Protein 7FD1 (pdb70)

Solvent-accessible surface area: 5618 Å² total; per-residue (Å²): 25,19,3,3,1,12,26,11,0,55,0,12,35,3,46,11,4,100,50,17,81,59,64,4,2,29,34,2,66,6,0,3,0,2,19,44,123,67,20,106,74,50,41,98,11,80,100,73,16,62,5,144,1,4,52,22,77,124,119,9,46,149,96,23,84,90,2,39,125,41,3,34,101,15,5,122,75,19,85,68,11,59,124,83,94,123,50,49,128,85,6,148,100,68,50,52,62,161,42,0,61,143,57,44,80,188

Secondary structure (DSSP, 8-state):
-EEE-GGGTTT---HHHHH-TT--EEE-SS-EEE-TTT-----TTGGG-TT--EEEGGG--GGGTHHHHHHHHHTTTSPB--S--PPPTTHHHHTT-S-GGGG---

Structure (mmCIF, N/CA/C/O backbone):
data_7FD1
#
_entry.id   7FD1
#
_cell.length_a   54.460
_cell.length_b   54.460
_cell.length_c   92.650
_cell.angle_alpha   90.00
_cell.angle_beta   90.00
_cell.angle_gamma   90.00
#
_symmetry.space_group_name_H-M   'P 41 21 2'
#
loop_
_entity.id
_entity.type
_entity.pdbx_description
1 polymer 'PROTEIN (7-FE FERREDOXIN I)'
2 non-polymer 'IRON/SULFUR CLUSTER'
3 non-polymer 'FE3-S4 CLUSTER'
4 water water
#
loop_
_atom_site.group_PDB
_atom_site.id
_atom_site.type_symbol
_atom_site.label_atom_id
_atom_site.label_alt_id
_atom_site.label_comp_id
_atom_site.label_asym_id
_atom_site.label_entity_id
_atom_site.label_seq_id
_atom_site.pdbx_PDB_ins_code
_atom_site.Cartn_x
_atom_site.Cartn_y
_atom_site.Cartn_z
_atom_site.occupancy
_atom_site.B_iso_or_equiv
_atom_site.auth_seq_id
_atom_site.auth_comp_id
_atom_site.auth_asym_id
_atom_site.auth_atom_id
_atom_site.pdbx_PDB_model_num
ATOM 1 N N . ALA A 1 1 ? 17.773 17.760 4.719 1.00 14.34 1 ALA A N 1
ATOM 2 C CA . ALA A 1 1 ? 17.166 17.334 5.978 1.00 9.78 1 ALA A CA 1
ATOM 3 C C . ALA A 1 1 ? 18.157 17.318 7.137 1.00 13.61 1 ALA A C 1
ATOM 4 O O . ALA A 1 1 ? 19.322 16.973 6.910 1.00 12.98 1 ALA A O 1
ATOM 13 N N . PHE A 1 2 ? 17.657 17.600 8.333 1.00 12.32 2 PHE A N 1
ATOM 14 C CA . PHE A 1 2 ? 18.363 17.262 9.549 1.00 8.11 2 PHE A CA 1
ATOM 15 C C . PHE A 1 2 ? 17.770 15.925 10.020 1.00 10.20 2 PHE A C 1
ATOM 16 O O . PHE A 1 2 ? 16.723 15.455 9.563 1.00 9.61 2 PHE A O 1
ATOM 33 N N . VAL A 1 3 ? 18.518 15.273 10.885 1.00 9.73 3 VAL A N 1
ATOM 34 C CA . VAL A 1 3 ? 18.316 13.915 11.305 1.00 8.67 3 VAL A CA 1
ATOM 35 C C . VAL A 1 3 ? 18.555 13.759 12.818 1.00 10.30 3 VAL A C 1
ATOM 36 O O . VAL A 1 3 ? 19.617 14.204 13.297 1.00 9.67 3 VAL A O 1
ATOM 49 N N . VAL A 1 4 ? 17.606 13.082 13.480 1.00 7.29 4 VAL A N 1
ATOM 50 C CA . VAL A 1 4 ? 17.784 12.731 14.883 1.00 8.08 4 VAL A CA 1
ATOM 51 C C . VAL A 1 4 ? 18.501 11.382 15.005 1.00 5.99 4 VAL A C 1
ATOM 52 O O . VAL A 1 4 ? 18.071 10.444 14.345 1.00 8.59 4 VAL A O 1
ATOM 65 N N . THR A 1 5 ? 19.550 11.325 15.815 1.00 8.24 5 THR A N 1
ATOM 66 C CA . THR A 1 5 ? 20.373 10.149 15.924 1.00 7.62 5 THR A CA 1
ATOM 67 C C . THR A 1 5 ? 20.355 9.544 17.321 1.00 7.05 5 THR A C 1
ATOM 68 O O . THR A 1 5 ? 19.439 9.856 18.092 1.00 9.70 5 THR A O 1
ATOM 79 N N . ASP A 1 6 ? 21.180 8.559 17.611 1.00 9.07 6 ASP A N 1
ATOM 80 C CA . ASP A 1 6 ? 21.081 7.617 18.704 1.00 8.78 6 ASP A CA 1
ATOM 81 C C . ASP A 1 6 ? 20.822 8.242 20.062 1.00 10.29 6 ASP A C 1
ATOM 82 O O . ASP A 1 6 ? 20.023 7.719 20.851 1.00 10.15 6 ASP A O 1
ATOM 91 N N . ASN A 1 7 ? 21.492 9.374 20.356 1.00 9.91 7 ASN A N 1
ATOM 92 C CA . ASN A 1 7 ? 21.467 9.822 21.741 1.00 8.07 7 ASN A CA 1
ATOM 93 C C . ASN A 1 7 ? 20.113 10.354 22.156 1.00 8.46 7 ASN A C 1
ATOM 94 O O . ASN A 1 7 ? 19.918 10.562 23.356 1.00 9.73 7 ASN A O 1
ATOM 105 N N . CYS A 1 8 ? 19.218 10.592 21.192 1.00 9.00 8 CYS A N 1
ATOM 106 C CA . CYS A 1 8 ? 17.866 11.020 21.616 1.00 9.84 8 CYS A CA 1
ATOM 107 C C . CYS A 1 8 ? 17.119 9.949 22.372 1.00 9.58 8 CYS A C 1
ATOM 108 O O . CYS A 1 8 ? 16.289 10.222 23.220 1.00 10.45 8 CYS A O 1
ATOM 115 N N . ILE A 1 9 ? 17.343 8.710 21.964 1.00 9.25 9 ILE A N 1
ATOM 116 C CA . ILE A 1 9 ? 16.588 7.585 22.485 1.00 8.88 9 ILE A CA 1
ATOM 117 C C . ILE A 1 9 ? 16.722 7.496 23.995 1.00 7.22 9 ILE A C 1
ATOM 118 O O . ILE A 1 9 ? 17.817 7.481 24.542 1.00 10.08 9 ILE A O 1
ATOM 134 N N . LYS A 1 10 ? 15.597 7.345 24.66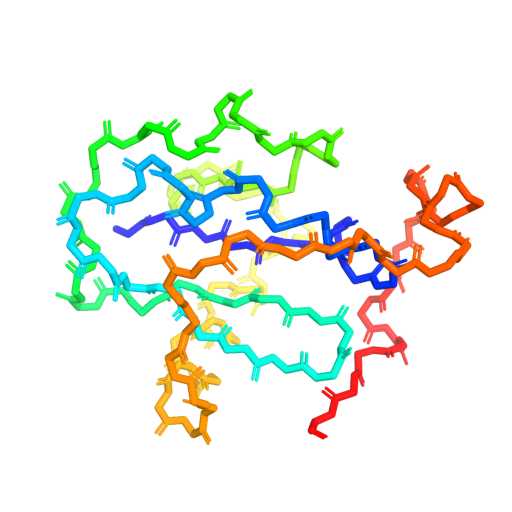9 1.00 9.54 10 LYS A N 1
ATOM 135 C CA . LYS A 1 10 ? 15.504 7.261 26.117 1.00 13.38 10 LYS A CA 1
ATOM 136 C C . LYS A 1 10 ? 15.892 8.577 26.784 1.00 8.37 10 LYS A C 1
ATOM 137 O O . LYS A 1 10 ? 15.950 8.639 27.996 1.00 13.12 10 LYS A O 1
ATOM 156 N N . CYS A 1 11 ? 16.031 9.644 25.995 1.00 13.24 11 CYS A N 1
ATOM 157 C CA . CYS A 1 11 ? 16.190 10.980 26.491 1.00 12.16 11 CYS A CA 1
ATOM 158 C C . CYS A 1 11 ? 14.976 11.848 26.077 1.00 12.61 11 CYS A C 1
ATOM 159 O O . CYS A 1 11 ? 14.237 12.285 26.939 1.00 12.17 11 CYS A O 1
ATOM 166 N N . LYS A 1 12 ? 14.815 12.086 24.785 1.00 11.88 12 LYS A N 1
ATOM 167 C CA . LYS A 1 12 ? 13.642 12.767 24.187 1.00 10.86 12 LYS A CA 1
ATOM 168 C C . LYS A 1 12 ? 13.258 14.020 24.939 1.00 12.19 12 LYS A C 1
ATOM 169 O O . LYS A 1 12 ? 12.181 14.224 25.485 1.00 13.13 12 LYS A O 1
ATOM 188 N N . TYR A 1 13 ? 14.207 14.929 25.025 1.00 11.37 13 TYR A N 1
ATOM 189 C CA . TYR A 1 13 ? 14.102 16.190 25.740 1.00 12.06 13 TYR A CA 1
ATOM 190 C C . TYR A 1 13 ? 12.975 17.073 25.203 1.00 11.30 13 TYR A C 1
ATOM 191 O O . TYR A 1 13 ? 12.276 17.724 25.984 1.00 14.73 13 TYR A O 1
ATOM 209 N N . THR A 1 14 ? 12.873 17.086 23.887 1.00 12.19 14 THR A N 1
ATOM 210 C CA . THR A 1 14 ? 11.914 17.748 23.034 1.00 12.74 14 THR A CA 1
ATOM 211 C C . THR A 1 14 ? 12.112 19.249 22.846 1.00 12.87 14 THR A C 1
ATOM 212 O O . THR A 1 14 ? 11.268 19.934 22.251 1.00 17.72 14 THR A O 1
ATOM 223 N N . ASP A 1 15 ? 13.257 19.708 23.305 1.00 14.54 15 ASP A N 1
ATOM 224 C CA . ASP A 1 15 ? 13.644 21.105 23.156 1.00 13.41 15 ASP A CA 1
ATOM 225 C C . ASP A 1 15 ? 13.643 21.519 21.680 1.00 12.73 15 ASP A C 1
ATOM 226 O O . ASP A 1 15 ? 13.408 22.689 21.362 1.00 20.02 15 ASP A O 1
ATOM 235 N N . CYS A 1 16 ? 13.944 20.548 20.841 1.00 14.06 16 CYS A N 1
ATOM 236 C CA . CYS A 1 16 ? 14.112 20.769 19.418 1.00 12.29 16 CYS A CA 1
ATOM 237 C C . CYS A 1 16 ? 12.839 21.289 18.756 1.00 10.53 16 CYS A C 1
ATOM 238 O O . CYS A 1 16 ? 12.877 22.093 17.818 1.00 12.20 16 CYS A O 1
ATOM 245 N N . VAL A 1 17 ? 11.683 20.785 19.193 1.00 10.71 17 VAL A N 1
ATOM 246 C CA . VAL A 1 17 ? 10.431 21.148 18.519 1.00 11.60 17 VAL A CA 1
ATOM 247 C C . VAL A 1 17 ? 10.109 22.627 18.609 1.00 12.53 17 VAL A C 1
ATOM 248 O O . VAL A 1 17 ? 9.402 23.230 17.804 1.00 14.79 17 VAL A O 1
ATOM 261 N N . GLU A 1 18 ? 10.583 23.266 19.678 1.00 11.54 18 GLU A N 1
ATOM 262 C CA . GLU A 1 18 ? 10.139 24.621 19.966 1.00 12.92 18 GLU A CA 1
ATOM 263 C C . GLU A 1 18 ? 10.712 25.589 18.965 1.00 13.28 18 GLU A C 1
ATOM 264 O O . GLU A 1 18 ? 10.074 26.603 18.684 1.00 18.22 18 GLU A O 1
ATOM 276 N N . VAL A 1 19 ? 11.874 25.293 18.409 1.00 14.79 19 VAL A N 1
ATOM 277 C CA . VAL A 1 19 ? 12.436 26.246 17.450 1.00 13.73 19 VAL A CA 1
ATOM 278 C C . VAL A 1 19 ? 12.109 25.924 16.012 1.00 11.06 19 VAL A C 1
ATOM 279 O O . VAL A 1 19 ? 12.478 26.688 15.090 1.00 13.77 19 VAL A O 1
ATOM 292 N N . CYS A 1 20 ? 11.461 24.788 15.800 1.00 10.49 20 CYS A N 1
ATOM 293 C CA . CYS A 1 20 ? 11.235 24.409 14.397 1.00 9.62 20 CYS A CA 1
ATOM 294 C C . CYS A 1 20 ? 10.162 25.192 13.706 1.00 10.74 20 CYS A C 1
ATOM 295 O O . CYS A 1 20 ? 8.978 25.067 14.100 1.00 12.14 20 CYS A O 1
ATOM 302 N N . PRO A 1 21 ? 10.525 25.958 12.689 1.00 10.66 21 PRO A N 1
ATOM 303 C CA . PRO A 1 21 ? 9.488 26.791 12.075 1.00 9.92 21 PRO A CA 1
ATOM 304 C C . PRO A 1 21 ? 8.435 26.058 11.269 1.00 13.59 21 PRO A C 1
ATOM 305 O O . PRO A 1 21 ? 7.371 26.666 11.033 1.00 11.71 21 PRO A O 1
ATOM 316 N N . VAL A 1 22 ? 8.711 24.841 10.822 1.00 12.13 22 VAL A N 1
ATOM 317 C CA . VAL A 1 22 ? 7.789 24.116 9.948 1.00 12.08 22 VAL A CA 1
ATOM 318 C C . VAL A 1 22 ? 7.189 22.887 10.606 1.00 11.13 22 VAL A C 1
ATOM 319 O O . VAL A 1 22 ? 6.440 22.141 9.952 1.00 14.55 22 VAL A O 1
ATOM 332 N N . ASP A 1 23 ? 7.390 22.751 11.923 1.00 12.19 23 ASP A N 1
ATOM 333 C CA . ASP A 1 23 ? 6.752 21.653 12.638 1.00 13.89 23 ASP A CA 1
ATOM 334 C C . ASP A 1 23 ? 6.953 20.303 11.992 1.00 11.45 23 ASP A C 1
ATOM 335 O O . ASP A 1 23 ? 5.971 19.626 11.714 1.00 11.89 23 ASP A O 1
ATOM 344 N N . CYS A 1 24 ? 8.196 19.931 11.735 1.00 10.32 24 CYS A N 1
ATOM 345 C CA . CYS A 1 24 ? 8.424 18.657 11.040 1.00 11.35 24 CYS A CA 1
ATOM 346 C C . CYS A 1 24 ? 8.997 17.596 11.965 1.00 13.42 24 CYS A C 1
ATOM 347 O O . CYS A 1 24 ? 9.618 16.675 11.424 1.00 10.75 24 CYS A O 1
ATOM 354 N N . PHE A 1 25 ? 8.731 17.669 13.280 1.00 9.45 25 PHE A N 1
ATOM 355 C CA . PHE A 1 25 ? 9.091 16.586 14.174 1.00 10.37 25 PHE A CA 1
ATOM 356 C C . PHE A 1 25 ? 7.907 15.659 14.474 1.00 10.45 25 PHE A C 1
ATOM 357 O O . PHE A 1 25 ? 6.743 16.074 14.551 1.00 11.49 25 PHE A O 1
ATOM 374 N N . TYR A 1 26 ? 8.244 14.363 14.499 1.00 9.67 26 TYR A N 1
ATOM 375 C CA . TYR A 1 26 ? 7.292 13.290 14.708 1.00 12.58 26 TYR A CA 1
ATOM 376 C C . TYR A 1 26 ? 7.725 12.404 15.868 1.00 10.34 26 TYR A C 1
ATOM 377 O O . TYR A 1 26 ? 8.929 12.216 16.067 1.00 10.82 26 TYR A O 1
ATOM 395 N N . GLU A 1 27 ? 6.705 11.982 16.629 1.00 11.41 27 GLU A N 1
ATOM 396 C CA . GLU A 1 27 ? 6.958 11.461 17.955 1.00 11.51 27 GLU A CA 1
ATOM 397 C C . GLU A 1 27 ? 6.724 9.970 18.139 1.00 8.83 27 GLU A C 1
ATOM 398 O O . GLU A 1 27 ? 5.650 9.455 17.896 1.00 13.42 27 GLU A O 1
ATOM 410 N N . GLY A 1 28 ? 7.721 9.343 18.759 1.00 10.59 28 GLY A N 1
ATOM 411 C CA . GLY A 1 28 ? 7.625 7.971 19.211 1.00 10.03 28 GLY A CA 1
ATOM 412 C C . GLY A 1 28 ? 7.696 7.939 20.723 1.00 10.15 28 GLY A C 1
ATOM 413 O O . GLY A 1 28 ? 7.927 8.957 21.379 1.00 11.52 28 GLY A O 1
ATOM 417 N N . PRO A 1 29 ? 7.411 6.788 21.291 1.00 9.88 29 PRO A N 1
ATOM 418 C CA . PRO A 1 29 ? 7.407 6.703 22.749 1.00 11.71 29 PRO A CA 1
ATOM 419 C C . PRO A 1 29 ? 8.678 7.191 23.411 1.00 10.11 29 PRO A C 1
ATOM 420 O O . PRO A 1 29 ? 8.569 7.728 24.513 1.00 12.36 29 PRO A O 1
ATOM 431 N N . ASN A 1 30 ? 9.822 6.904 22.816 1.00 10.00 30 ASN A N 1
ATOM 432 C CA . ASN A 1 30 ? 11.097 7.273 23.429 1.00 10.79 30 ASN A CA 1
ATOM 433 C C . ASN A 1 30 ? 12.096 7.909 22.481 1.00 8.09 30 ASN A C 1
ATOM 434 O O . ASN A 1 30 ? 13.320 7.880 22.738 1.00 10.34 30 ASN A O 1
ATOM 445 N N . PHE A 1 31 ? 11.603 8.476 21.400 1.00 9.99 31 PHE A N 1
ATOM 446 C CA . PHE A 1 31 ? 12.464 9.060 20.343 1.00 9.65 31 PHE A CA 1
ATOM 447 C C . PHE A 1 31 ? 11.645 10.030 19.506 1.00 6.77 31 PHE A C 1
ATOM 448 O O . PHE A 1 31 ? 10.418 9.898 19.456 1.00 9.54 31 PHE A O 1
ATOM 465 N N . LEU A 1 32 ? 12.288 10.988 18.879 1.00 9.47 32 LEU A N 1
ATOM 466 C CA . LEU A 1 32 ? 11.716 11.882 17.884 1.00 8.69 32 LEU A CA 1
ATOM 467 C C . LEU A 1 32 ? 12.427 11.700 16.551 1.00 10.23 32 LEU A C 1
ATOM 468 O O . LEU A 1 32 ? 13.616 11.367 16.553 1.00 9.14 32 LEU A O 1
ATOM 484 N N . VAL A 1 33 ? 11.716 11.985 15.462 1.00 9.55 33 VAL A N 1
ATOM 485 C CA . VAL A 1 33 ? 12.342 12.022 14.170 1.00 8.78 33 VAL A CA 1
ATOM 486 C C . VAL A 1 33 ? 11.951 13.305 13.423 1.00 7.29 33 VAL A C 1
ATOM 487 O O . VAL A 1 33 ? 10.977 13.954 13.732 1.00 8.46 33 VAL A O 1
ATOM 500 N N . ILE A 1 34 ? 12.732 13.560 12.362 1.00 11.65 34 ILE A N 1
ATOM 501 C CA . ILE A 1 34 ? 12.506 14.698 11.468 1.00 9.82 34 ILE A CA 1
ATOM 502 C C . ILE A 1 34 ? 12.049 14.195 10.109 1.00 10.80 34 ILE A C 1
ATOM 503 O O . ILE A 1 34 ? 12.653 13.294 9.540 1.00 9.10 34 ILE A O 1
ATOM 519 N N . HIS A 1 35 ? 10.931 14.743 9.634 1.00 11.98 35 HIS A N 1
ATOM 520 C CA . HIS A 1 35 ? 10.460 14.369 8.306 1.00 10.69 35 HIS A CA 1
ATOM 521 C C . HIS A 1 35 ? 11.321 15.078 7.259 1.00 8.57 35 HIS A C 1
ATOM 522 O O . HIS A 1 35 ? 11.282 16.297 7.214 1.00 12.34 35 HIS A O 1
ATOM 536 N N . PRO A 1 36 ? 12.086 14.363 6.447 1.00 10.49 36 PRO A N 1
ATOM 537 C CA . PRO A 1 36 ? 13.066 14.994 5.565 1.00 12.98 36 PRO A CA 1
ATOM 538 C C . PRO A 1 36 ? 12.456 15.770 4.421 1.00 13.98 36 PRO A C 1
ATOM 539 O O . PRO A 1 36 ? 13.143 16.684 3.949 1.00 19.07 36 PRO A O 1
ATOM 550 N N . ASP A 1 37 ? 11.288 15.438 3.917 1.00 17.85 37 ASP A N 1
ATOM 551 C CA . ASP A 1 37 ? 10.637 16.307 2.933 1.00 18.66 37 ASP A CA 1
ATOM 552 C C . ASP A 1 37 ? 10.109 17.610 3.505 1.00 13.54 37 ASP A C 1
ATOM 553 O O . ASP A 1 37 ? 9.978 18.579 2.775 1.00 21.75 37 ASP A O 1
ATOM 562 N N . GLU A 1 38 ? 9.781 17.655 4.788 1.00 13.90 38 GLU A N 1
ATOM 563 C CA . GLU A 1 38 ? 9.237 18.870 5.372 1.00 10.45 38 GLU A CA 1
ATOM 564 C C . GLU A 1 38 ? 10.315 19.797 5.892 1.00 10.64 38 GLU A C 1
ATOM 565 O O . GLU A 1 38 ? 10.153 21.028 5.892 1.00 12.19 38 GLU A O 1
ATOM 577 N N . CYS A 1 39 ? 11.412 19.240 6.373 1.00 10.22 39 CYS A N 1
ATOM 578 C CA . CYS A 1 39 ? 12.501 20.029 6.969 1.00 10.18 39 CYS A CA 1
ATOM 579 C C . CYS A 1 39 ? 13.087 20.972 5.917 1.00 13.47 39 CYS A C 1
ATOM 580 O O . CYS A 1 39 ? 13.238 20.541 4.762 1.00 12.21 39 CYS A O 1
ATOM 587 N N . ILE A 1 40 ? 13.340 22.225 6.298 1.00 9.66 40 ILE A N 1
ATOM 588 C CA . ILE A 1 40 ? 13.874 23.206 5.367 1.00 8.90 40 ILE A CA 1
ATOM 589 C C . ILE A 1 40 ? 15.344 23.528 5.636 1.00 10.69 40 ILE A C 1
ATOM 590 O O . ILE A 1 40 ? 15.9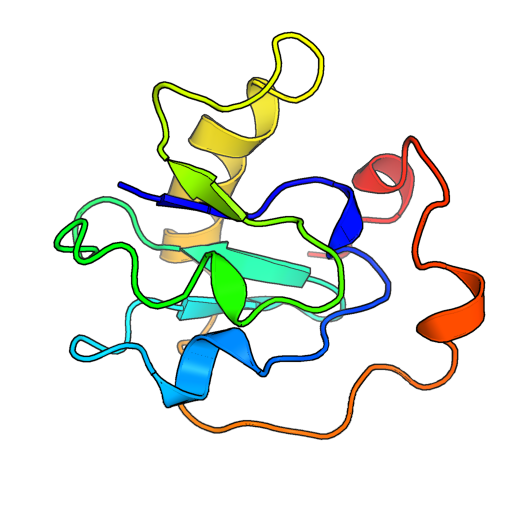28 24.524 5.146 1.00 12.37 40 ILE A O 1
ATOM 606 N N . ASP A 1 41 ? 15.928 22.651 6.458 1.00 10.69 41 ASP A N 1
ATOM 607 C CA . ASP A 1 41 ? 17.349 22.750 6.741 1.00 10.65 41 ASP A CA 1
ATOM 608 C C . ASP A 1 41 ? 17.735 24.052 7.399 1.00 12.17 41 ASP A C 1
ATOM 609 O O . ASP A 1 41 ? 18.822 24.588 7.132 1.00 14.02 41 ASP A O 1
ATOM 618 N N . CYS A 1 42 ? 16.855 24.628 8.213 1.00 12.81 42 CYS A N 1
ATOM 619 C CA . CYS A 1 42 ? 17.205 25.895 8.850 1.00 10.95 42 CYS A CA 1
ATOM 620 C C . CYS A 1 42 ? 18.261 25.799 9.939 1.00 12.59 42 CYS A C 1
ATOM 621 O O . CYS A 1 42 ? 18.777 26.843 10.382 1.00 14.04 42 CYS A O 1
ATOM 628 N N . ALA A 1 43 ? 18.485 24.579 10.389 1.00 10.71 43 ALA A N 1
ATOM 629 C CA . ALA A 1 43 ? 19.519 24.172 11.315 1.00 11.73 43 ALA A CA 1
ATOM 630 C C . ALA A 1 43 ? 19.267 24.617 12.742 1.00 10.94 43 ALA A C 1
ATOM 631 O O . ALA A 1 43 ? 20.105 24.412 13.606 1.00 12.29 43 ALA A O 1
ATOM 638 N N . LEU A 1 44 ? 18.096 25.209 12.987 1.00 9.53 44 LEU A N 1
ATOM 639 C CA . LEU A 1 44 ? 17.887 25.825 14.287 1.00 11.33 44 LEU A CA 1
ATOM 640 C C . LEU A 1 44 ? 17.808 24.826 15.426 1.00 10.58 44 LEU A C 1
ATOM 641 O O . LEU A 1 44 ? 18.153 25.154 16.562 1.00 12.78 44 LEU A O 1
ATOM 657 N N . CYS A 1 45 ? 17.381 23.609 15.131 1.00 9.71 45 CYS A N 1
ATOM 658 C CA . CYS A 1 45 ? 17.199 22.589 16.141 1.00 11.26 45 CYS A CA 1
ATOM 659 C C . CYS A 1 45 ? 18.512 22.007 16.639 1.00 11.72 45 CYS A C 1
ATOM 660 O O . CYS A 1 45 ? 18.562 21.471 17.743 1.00 11.62 45 CYS A O 1
ATOM 667 N N . GLU A 1 46 ? 19.562 22.122 15.831 1.00 11.10 46 GLU A N 1
ATOM 668 C CA . GLU A 1 46 ? 20.807 21.431 16.147 1.00 9.98 46 GLU A CA 1
ATOM 669 C C . GLU A 1 46 ? 21.357 21.879 17.482 1.00 8.67 46 GLU A C 1
ATOM 670 O O . GLU A 1 46 ? 21.666 21.047 18.335 1.00 12.12 46 GLU A O 1
ATOM 682 N N . PRO A 1 47 ? 21.506 23.179 17.717 1.00 10.47 47 PRO A N 1
ATOM 683 C CA . PRO A 1 47 ? 22.100 23.579 19.002 1.00 16.15 47 PRO A CA 1
ATOM 684 C C . PRO A 1 47 ? 21.125 23.484 20.160 1.00 13.31 47 PRO A C 1
ATOM 685 O O . PRO A 1 47 ? 21.534 23.678 21.293 1.00 15.66 47 PRO A O 1
ATOM 696 N N . GLU A 1 48 ? 19.858 23.223 19.852 1.00 12.21 48 GLU A N 1
ATOM 697 C CA . GLU A 1 48 ? 18.885 23.186 20.921 1.00 12.72 48 GLU A CA 1
ATOM 698 C C . GLU A 1 48 ? 18.824 21.850 21.636 1.00 13.22 48 GLU A C 1
ATOM 699 O O . GLU A 1 48 ? 18.290 21.758 22.739 1.00 15.20 48 GLU A O 1
ATOM 711 N N . CYS A 1 49 ? 19.311 20.805 20.990 1.00 12.71 49 CYS A N 1
ATOM 712 C CA . CYS A 1 49 ? 19.169 19.473 21.557 1.00 10.51 49 CYS A CA 1
ATOM 713 C C . CYS A 1 49 ? 20.176 19.170 22.657 1.00 11.71 49 CYS A C 1
ATOM 714 O O . CYS A 1 49 ? 21.381 19.111 22.363 1.00 12.89 49 CYS A O 1
ATOM 721 N N . PRO A 1 50 ? 19.769 19.000 23.899 1.00 14.33 50 PRO A N 1
ATOM 722 C CA . PRO A 1 50 ? 20.762 18.775 24.964 1.00 14.32 50 PRO A CA 1
ATOM 723 C C . PRO A 1 50 ? 21.525 17.468 24.786 1.00 14.54 50 PRO A C 1
ATOM 724 O O . PRO A 1 50 ? 22.637 17.288 25.309 1.00 14.75 50 PRO A O 1
ATOM 735 N N . ALA A 1 51 ? 20.929 16.526 24.056 1.00 13.68 51 ALA A N 1
ATOM 736 C CA . ALA A 1 51 ? 21.597 15.249 23.799 1.00 13.13 51 ALA A CA 1
ATOM 737 C C . ALA A 1 51 ? 22.575 15.383 22.634 1.00 15.86 51 ALA A C 1
ATOM 738 O O . ALA A 1 51 ? 23.262 14.395 22.316 1.00 13.21 51 ALA A O 1
ATOM 745 N N . GLN A 1 52 ? 22.610 16.550 21.977 1.00 12.57 52 GLN A N 1
ATOM 746 C CA . GLN A 1 52 ? 23.481 16.711 20.813 1.00 10.63 52 GLN A CA 1
ATOM 747 C C . GLN A 1 52 ? 23.242 15.615 19.782 1.00 11.54 52 GLN A C 1
ATOM 748 O O . GLN A 1 52 ? 24.160 15.160 19.087 1.00 12.86 52 GLN A O 1
ATOM 762 N N . ALA A 1 53 ? 21.972 15.227 19.641 1.00 10.48 53 ALA A N 1
ATOM 763 C CA . ALA A 1 53 ? 21.639 14.091 18.780 1.00 9.85 53 ALA A CA 1
ATOM 764 C C . ALA A 1 53 ? 21.292 14.440 17.334 1.00 9.74 53 ALA A C 1
ATOM 765 O O . ALA A 1 53 ? 21.105 13.557 16.481 1.00 9.52 53 ALA A O 1
ATOM 772 N N . ILE A 1 54 ? 21.085 15.727 17.079 1.00 9.03 54 ILE A N 1
ATOM 773 C CA . ILE A 1 54 ? 20.654 16.145 15.737 1.00 9.99 54 ILE A CA 1
ATOM 774 C C . ILE A 1 54 ? 21.872 16.545 14.934 1.00 7.99 54 ILE A C 1
ATOM 775 O O . ILE A 1 54 ? 22.753 17.268 15.388 1.00 10.09 54 ILE A O 1
ATOM 791 N N . PHE A 1 55 ? 21.855 16.083 13.688 1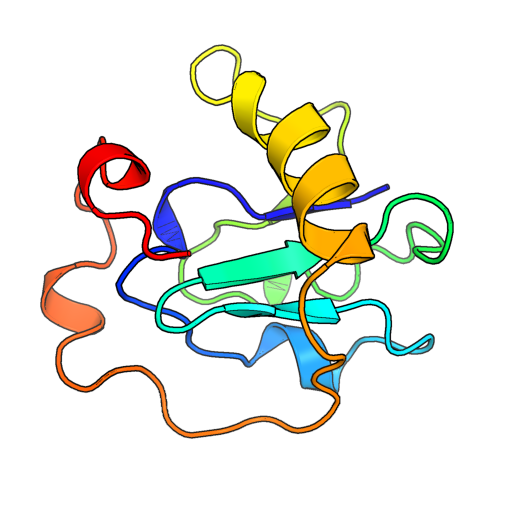.00 9.56 55 PHE A N 1
ATOM 792 C CA . PHE A 1 55 ? 22.879 16.383 12.696 1.00 12.52 55 PHE A CA 1
ATOM 793 C C . PHE A 1 55 ? 22.226 16.744 11.349 1.00 9.26 55 PHE A C 1
ATOM 794 O O . PHE A 1 55 ? 21.166 16.201 11.049 1.00 9.61 55 PHE A O 1
ATOM 811 N N . SER A 1 56 ? 22.922 17.555 10.577 1.00 9.53 56 SER A N 1
ATOM 812 C CA . SER A 1 56 ? 22.648 17.734 9.149 1.00 13.02 56 SER A CA 1
ATOM 813 C C . SER A 1 56 ? 22.791 16.342 8.523 1.00 12.09 56 SER A C 1
ATOM 814 O O . SER A 1 56 ? 23.699 15.626 8.990 1.00 12.42 56 SER A O 1
ATOM 817 N N . GLU A 1 57 ? 21.942 15.992 7.564 1.00 10.42 57 GLU A N 1
ATOM 818 C CA . GLU A 1 57 ? 22.052 14.661 6.957 1.00 14.20 57 GLU A CA 1
ATOM 819 C C . GLU A 1 57 ? 23.480 14.334 6.554 1.00 10.96 57 GLU A C 1
ATOM 820 O O . GLU A 1 57 ? 24.025 13.251 6.759 1.00 17.10 57 GLU A O 1
ATOM 832 N N . ASP A 1 58 ? 24.128 15.360 5.993 1.00 13.62 58 ASP A N 1
ATOM 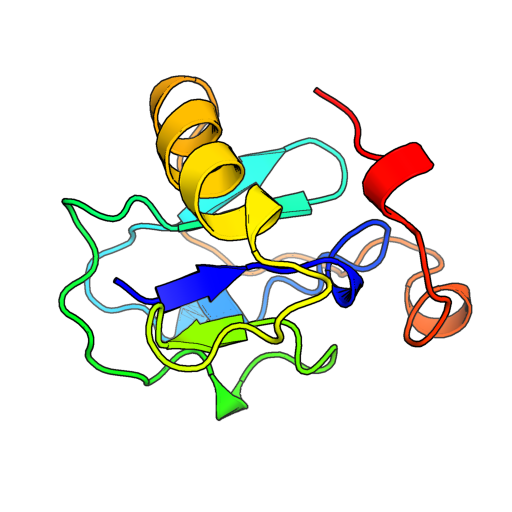833 C CA . ASP A 1 58 ? 25.443 15.185 5.409 1.00 14.15 58 ASP A CA 1
ATOM 834 C C . ASP A 1 58 ? 26.551 15.201 6.446 1.00 11.73 58 ASP A C 1
ATOM 835 O O . ASP A 1 58 ? 27.704 15.112 6.043 1.00 17.00 58 ASP A O 1
ATOM 844 N N . GLU A 1 59 ? 26.204 15.262 7.714 1.00 13.06 59 GLU A N 1
ATOM 845 C CA . GLU A 1 59 ? 27.129 15.243 8.838 1.00 14.44 59 GLU A CA 1
ATOM 846 C C . GLU A 1 59 ? 26.845 14.124 9.820 1.00 12.02 59 GLU A C 1
ATOM 847 O O . GLU A 1 59 ? 27.494 13.974 10.855 1.00 14.35 59 GLU A O 1
ATOM 859 N N . VAL A 1 60 ? 25.863 13.283 9.508 1.00 10.64 60 VAL A N 1
ATOM 860 C CA . VAL A 1 60 ? 25.600 12.142 10.407 1.00 10.92 60 VAL A CA 1
ATOM 861 C C . VAL A 1 60 ? 26.827 11.254 10.491 1.00 9.71 60 VAL A C 1
ATOM 862 O O . VAL A 1 60 ? 27.404 10.887 9.468 1.00 11.47 60 VAL A O 1
ATOM 875 N N . PRO A 1 61 ? 27.297 10.950 11.698 1.00 13.22 61 PRO A N 1
ATOM 876 C CA . PRO A 1 61 ? 28.475 10.090 11.825 1.00 10.43 61 PRO A CA 1
ATOM 877 C C . PRO A 1 61 ? 28.305 8.774 11.105 1.00 9.75 61 PRO A C 1
ATOM 878 O O . PRO A 1 61 ? 27.205 8.277 10.963 1.00 10.97 61 PRO A O 1
ATOM 889 N N . GLU A 1 62 ? 29.420 8.200 10.640 1.00 10.97 62 GLU A N 1
ATOM 890 C CA . GLU A 1 62 ? 29.385 6.945 9.888 1.00 9.82 62 GLU A CA 1
ATOM 891 C C . GLU A 1 62 ? 28.619 5.881 10.666 1.00 10.56 62 GLU A C 1
ATOM 892 O O . GLU A 1 62 ? 27.928 5.103 10.038 1.00 14.57 62 GLU A O 1
ATOM 904 N N . ASP A 1 63 ? 28.855 5.812 11.964 1.00 13.01 63 ASP A N 1
ATOM 905 C CA . ASP A 1 63 ? 28.288 4.738 12.781 1.00 10.17 63 ASP A CA 1
ATOM 906 C C . ASP A 1 63 ? 26.830 4.977 13.137 1.00 14.24 63 ASP A C 1
ATOM 907 O O . ASP A 1 63 ? 26.253 4.150 13.854 1.00 12.12 63 ASP A O 1
ATOM 916 N N . MET A 1 64 ? 26.231 6.054 12.600 1.00 11.48 64 MET A N 1
ATOM 917 C CA . MET A 1 64 ? 24.801 6.354 12.818 1.00 10.49 64 MET A CA 1
ATOM 918 C C . MET A 1 64 ? 24.062 6.597 11.520 1.00 9.05 64 MET A C 1
ATOM 919 O O . MET A 1 64 ? 22.940 7.065 11.460 1.00 9.87 64 MET A O 1
ATOM 933 N N . GLN A 1 65 ? 24.638 6.157 10.395 1.00 11.37 65 GLN A N 1
ATOM 934 C CA . GLN A 1 65 ? 24.010 6.403 9.094 1.00 9.53 65 GLN A CA 1
ATOM 935 C C . GLN A 1 65 ? 22.620 5.822 8.938 1.00 8.80 65 GLN A C 1
ATOM 936 O O . GLN A 1 65 ? 21.769 6.315 8.179 1.00 12.09 65 GLN A O 1
ATOM 950 N N . GLU A 1 66 ? 22.348 4.735 9.640 1.00 9.38 66 GLU A N 1
ATOM 951 C CA . GLU A 1 66 ? 21.045 4.090 9.556 1.00 9.18 66 GLU A CA 1
ATOM 952 C C . GLU A 1 66 ? 19.944 5.004 10.041 1.00 8.58 66 GLU A C 1
ATOM 953 O O . GLU A 1 66 ? 18.761 4.807 9.701 1.00 10.81 66 GLU A O 1
ATOM 965 N N . PHE A 1 67 ? 20.303 5.983 10.868 1.00 9.60 67 PHE A N 1
ATOM 966 C CA . PHE A 1 67 ? 19.314 6.932 11.353 1.00 7.46 67 PHE A CA 1
ATOM 967 C C . PHE A 1 67 ? 18.681 7.780 10.263 1.00 8.41 67 PHE A C 1
ATOM 968 O O . PHE A 1 67 ? 17.541 8.283 10.447 1.00 9.35 67 PHE A O 1
ATOM 985 N N . ILE A 1 68 ? 19.431 7.958 9.163 1.00 10.61 68 ILE A N 1
ATOM 986 C CA . ILE A 1 68 ? 18.855 8.810 8.118 1.00 9.34 68 ILE A CA 1
ATOM 987 C C . ILE A 1 68 ? 17.584 8.172 7.583 1.00 8.99 68 ILE A C 1
ATOM 988 O O . ILE A 1 68 ? 16.536 8.816 7.599 1.00 9.36 68 ILE A O 1
ATOM 1004 N N . GLN A 1 69 ? 17.668 6.909 7.175 1.00 10.35 69 GLN A N 1
ATOM 1005 C CA . GLN A 1 69 ? 16.485 6.272 6.605 1.00 10.08 69 GLN A CA 1
ATOM 1006 C C . GLN A 1 69 ? 15.437 6.005 7.669 1.00 8.98 69 GLN A C 1
ATOM 1007 O O . GLN A 1 69 ? 14.237 6.164 7.535 1.00 11.96 69 GLN A O 1
ATOM 1021 N N . LEU A 1 70 ? 15.938 5.715 8.862 1.00 11.45 70 LEU A N 1
ATOM 1022 C CA . LEU A 1 70 ? 14.977 5.468 9.947 1.00 11.03 70 LEU A CA 1
ATOM 1023 C C . LEU A 1 70 ? 14.175 6.726 10.266 1.00 8.13 70 LEU A C 1
ATOM 1024 O O . LEU A 1 70 ? 12.966 6.606 10.531 1.00 9.82 70 LEU A O 1
ATOM 1040 N N . ASN A 1 71 ? 14.742 7.937 10.195 1.00 9.75 71 ASN A N 1
ATOM 1041 C CA . ASN A 1 71 ? 13.925 9.115 10.369 1.00 9.62 71 ASN A CA 1
ATOM 1042 C C . ASN A 1 71 ? 12.862 9.231 9.278 1.00 9.13 71 ASN A C 1
ATOM 1043 O O . ASN A 1 71 ? 11.706 9.580 9.540 1.00 10.15 71 ASN A O 1
ATOM 1054 N N . ALA A 1 72 ? 13.313 9.031 8.046 1.00 10.39 72 ALA A N 1
ATOM 1055 C CA . ALA A 1 72 ? 12.400 9.182 6.907 1.00 9.63 72 ALA A CA 1
ATOM 1056 C C . ALA A 1 72 ? 11.224 8.221 7.003 1.00 8.46 72 ALA A C 1
ATOM 1057 O O . ALA A 1 72 ? 10.097 8.532 6.658 1.00 14.25 72 ALA A O 1
ATOM 1064 N N . GLU A 1 73 ? 11.495 7.012 7.472 1.00 9.12 73 GLU A N 1
ATOM 1065 C CA . GLU A 1 73 ? 10.521 5.966 7.639 1.00 10.24 73 GLU A CA 1
ATOM 1066 C C . GLU A 1 73 ? 9.578 6.248 8.787 1.00 11.03 73 GLU A C 1
ATOM 1067 O O . GLU A 1 73 ? 8.357 6.127 8.700 1.00 11.78 73 GLU A O 1
ATOM 1079 N N . LEU A 1 74 ? 10.127 6.600 9.931 1.00 10.75 74 LEU A N 1
ATOM 1080 C CA . LEU A 1 74 ? 9.203 6.760 11.057 1.00 10.41 74 LEU A CA 1
ATOM 1081 C C . LEU A 1 74 ? 8.380 8.021 10.972 1.00 9.97 74 LEU A C 1
ATOM 1082 O O . LEU A 1 74 ? 7.299 8.105 11.552 1.00 10.53 74 LEU A O 1
ATOM 1098 N N . ALA A 1 75 ? 8.897 8.993 10.224 1.00 10.88 75 ALA A N 1
ATOM 1099 C CA . ALA A 1 75 ? 8.196 10.270 10.058 1.00 10.22 75 ALA A CA 1
ATOM 1100 C C . ALA A 1 75 ? 6.890 10.050 9.298 1.00 11.89 75 ALA A C 1
ATOM 1101 O O . ALA A 1 75 ? 5.991 10.879 9.369 1.00 14.16 75 ALA A O 1
ATOM 1108 N N . GLU A 1 76 ? 6.782 8.920 8.600 1.00 12.71 76 GLU A N 1
ATOM 1109 C CA . GLU A 1 76 ? 5.570 8.629 7.859 1.00 16.27 76 GLU A CA 1
ATOM 1110 C C . GLU A 1 76 ? 4.507 8.022 8.759 1.00 15.47 76 GLU A C 1
ATOM 1111 O O . GLU A 1 76 ? 3.353 8.031 8.356 1.00 21.41 76 GLU A O 1
ATOM 1123 N N . VAL A 1 77 ? 4.880 7.463 9.912 1.00 15.02 77 VAL A N 1
ATOM 1124 C CA . VAL A 1 77 ? 3.967 6.655 10.690 1.00 15.68 77 VAL A CA 1
ATOM 1125 C C . VAL A 1 77 ? 3.682 7.195 12.081 1.00 14.77 77 VAL A C 1
ATOM 1126 O O . VAL A 1 77 ? 2.774 6.749 12.765 1.00 26.72 77 VAL A O 1
ATOM 1139 N N . TRP A 1 78 ? 4.536 8.080 12.571 1.00 14.33 78 TRP A N 1
ATOM 1140 C CA . TRP A 1 78 ? 4.327 8.620 13.918 1.00 13.71 78 TRP A CA 1
ATOM 1141 C C . TRP A 1 78 ? 3.588 9.956 13.854 1.00 18.51 78 TRP A C 1
ATOM 1142 O O . TRP A 1 78 ? 3.587 10.629 12.830 1.00 14.07 78 TRP A O 1
ATOM 1163 N N . PRO A 1 79 ? 2.987 10.352 14.967 1.00 13.29 79 PRO A N 1
ATOM 1164 C CA . PRO A 1 79 ? 2.252 11.614 15.018 1.00 13.29 79 PRO A CA 1
ATOM 1165 C C . PRO A 1 79 ? 3.183 12.803 15.193 1.00 10.61 79 PRO A C 1
ATOM 1166 O O . PRO A 1 79 ? 4.245 12.744 15.761 1.00 14.10 79 PRO A O 1
ATOM 1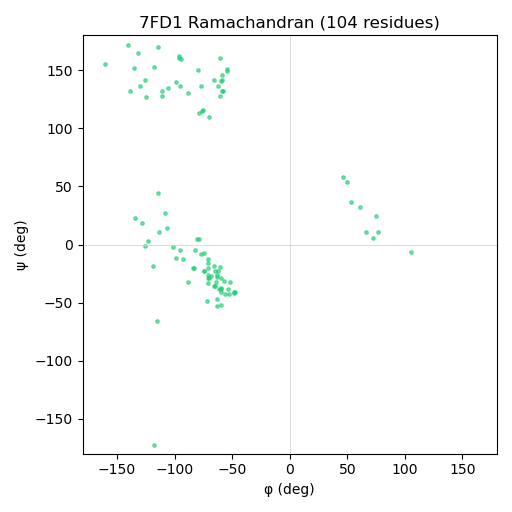177 N N . ASN A 1 80 ? 2.736 13.917 14.645 1.00 14.23 80 ASN A N 1
ATOM 1178 C CA . ASN A 1 80 ? 3.456 15.176 14.714 1.00 13.02 80 ASN A CA 1
ATOM 1179 C C . ASN A 1 80 ? 3.482 15.610 16.179 1.00 14.36 80 ASN A C 1
ATOM 1180 O O . ASN A 1 80 ? 2.477 15.414 16.847 1.00 15.40 80 ASN A O 1
ATOM 1191 N N . ILE A 1 81 ? 4.617 16.166 16.558 1.00 12.39 81 ILE A N 1
ATOM 1192 C CA . ILE A 1 81 ? 4.733 16.777 17.869 1.00 11.67 81 ILE A CA 1
ATOM 1193 C C . ILE A 1 81 ? 5.210 18.236 17.677 1.00 16.59 81 ILE A C 1
ATOM 1194 O O . ILE A 1 81 ? 6.188 18.468 16.974 1.00 12.62 81 ILE A O 1
ATOM 1210 N N . THR A 1 82 ? 4.500 19.206 18.249 1.00 15.58 82 THR A N 1
ATOM 1211 C CA . THR A 1 82 ? 4.809 20.613 17.995 1.00 16.54 82 THR A CA 1
ATOM 1212 C C . THR A 1 82 ? 5.054 21.453 19.238 1.00 16.23 82 THR A C 1
ATOM 1213 O O . THR A 1 82 ? 5.335 22.657 19.169 1.00 21.62 82 THR A O 1
ATOM 1224 N N . GLU A 1 83 ? 4.939 20.817 20.403 1.00 15.02 83 GLU A N 1
ATOM 1225 C CA . GLU A 1 83 ? 5.093 21.451 21.676 1.00 16.51 83 GLU A CA 1
ATOM 1226 C C . GLU A 1 83 ? 6.059 20.636 22.547 1.00 15.96 83 GLU A C 1
ATOM 1227 O O . GLU A 1 83 ? 6.000 19.423 22.699 1.00 15.73 83 GLU A O 1
ATOM 1239 N N . LYS A 1 84 ? 6.928 21.422 23.178 1.00 17.39 84 LYS A N 1
ATOM 1240 C CA . LYS A 1 84 ? 7.819 20.871 24.170 1.00 18.88 84 LYS A CA 1
ATOM 1241 C C . LYS A 1 84 ? 7.005 20.142 25.227 1.00 18.48 84 LYS A C 1
ATOM 1242 O O . LYS A 1 84 ? 5.900 20.488 25.603 1.00 25.16 84 LYS A O 1
ATOM 1277 N N . LYS A 1 85 ? 7.605 19.124 25.777 1.00 16.72 85 LYS A N 1
ATOM 1278 C CA . LYS A 1 85 ? 7.164 18.428 26.958 1.00 19.13 85 LYS A CA 1
ATOM 1279 C C . LYS A 1 85 ? 8.330 18.039 27.856 1.00 17.57 85 LYS A C 1
ATOM 1280 O O . LYS A 1 85 ? 9.495 18.216 27.504 1.00 18.68 85 LYS A O 1
ATOM 1299 N N . ASP A 1 86 ? 7.991 17.542 29.039 1.00 20.54 86 ASP A N 1
ATOM 1300 C CA . ASP A 1 86 ? 9.046 17.107 29.960 1.00 18.59 86 ASP A CA 1
ATOM 1301 C C . ASP A 1 86 ? 9.896 16.012 29.335 1.00 19.64 86 ASP A C 1
ATOM 1302 O O . ASP A 1 86 ? 9.393 15.100 28.657 1.00 16.81 86 ASP A O 1
ATOM 1311 N N . PRO A 1 87 ? 11.200 16.051 29.566 1.00 17.75 87 PRO A N 1
ATOM 1312 C CA . PRO A 1 87 ? 12.037 14.944 29.115 1.00 13.57 87 PRO A CA 1
ATOM 1313 C C . PRO A 1 87 ? 11.620 13.634 29.757 1.00 15.84 87 PRO A C 1
ATOM 1314 O O . PRO A 1 87 ? 10.922 13.612 30.775 1.00 18.44 87 PRO A O 1
ATOM 1325 N N . LEU A 1 88 ? 12.049 12.559 29.117 1.00 14.27 88 LEU A N 1
ATOM 1326 C CA . LEU A 1 88 ? 11.759 11.275 29.768 1.00 18.13 88 LEU A CA 1
ATOM 1327 C C . LEU A 1 88 ? 12.385 11.263 31.158 1.00 20.14 88 LEU A C 1
ATOM 1328 O O . LEU A 1 88 ? 13.407 11.880 31.439 1.00 21.85 88 LEU A O 1
ATOM 1344 N N . PRO A 1 89 ? 11.712 10.595 32.086 1.00 30.66 89 PRO A N 1
ATOM 1345 C CA . PRO A 1 89 ? 12.112 10.544 33.486 1.00 33.37 89 PRO A CA 1
ATOM 1346 C C . PRO A 1 89 ? 13.565 10.233 33.762 1.00 51.56 89 PRO A C 1
ATOM 1347 O O . PRO A 1 89 ? 14.231 10.748 34.682 1.00 57.13 89 PRO A O 1
ATOM 1358 N N . ASP A 1 90 ? 14.178 9.293 33.032 1.00 53.73 90 ASP A N 1
ATOM 1359 C CA . ASP A 1 90 ? 15.580 9.157 33.504 1.00 22.09 90 ASP A CA 1
ATOM 1360 C C . ASP A 1 90 ? 16.532 9.593 32.405 1.00 14.32 90 ASP A C 1
ATOM 1361 O O . ASP A 1 90 ? 17.557 8.973 32.164 1.00 15.97 90 ASP A O 1
ATOM 1370 N N . ALA A 1 91 ? 16.227 10.705 31.748 1.00 15.36 91 ALA A N 1
ATOM 1371 C CA . ALA A 1 91 ? 17.007 11.126 30.583 1.00 13.41 91 ALA A CA 1
ATOM 1372 C C . ALA A 1 91 ? 18.489 11.283 30.887 1.00 13.62 91 ALA A C 1
ATOM 1373 O O . ALA A 1 91 ? 19.366 10.924 30.110 1.00 14.01 91 ALA A O 1
ATOM 1380 N N . GLU A 1 92 ? 18.743 11.889 32.058 1.00 17.67 92 GLU A N 1
ATOM 1381 C CA . GLU A 1 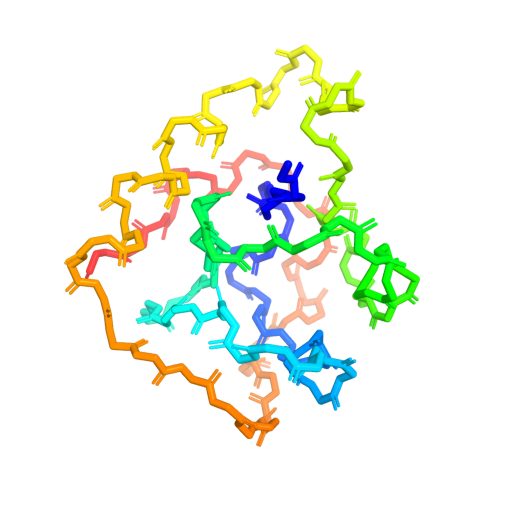92 ? 20.140 12.151 32.397 1.00 17.72 92 GLU A CA 1
ATOM 1382 C C . GLU A 1 92 ? 20.924 10.850 32.451 1.00 13.67 92 GLU A C 1
ATOM 1383 O O . GLU A 1 92 ? 22.094 10.833 32.067 1.00 20.70 92 GLU A O 1
ATOM 1395 N N . ASP A 1 93 ? 20.283 9.790 32.951 1.00 16.71 93 ASP A N 1
ATOM 1396 C CA . ASP A 1 93 ? 20.984 8.508 33.067 1.00 14.05 93 ASP A CA 1
ATOM 1397 C C . ASP A 1 93 ? 21.377 7.964 31.690 1.00 12.75 93 ASP A C 1
ATOM 1398 O O . ASP A 1 93 ? 22.377 7.260 31.564 1.00 15.96 93 ASP A O 1
ATOM 1407 N N . TRP A 1 94 ? 20.545 8.270 30.680 1.00 13.44 94 TRP A N 1
ATOM 1408 C CA . TRP A 1 94 ? 20.777 7.704 29.365 1.00 12.05 94 TRP A CA 1
ATOM 1409 C C . TRP A 1 94 ? 21.506 8.611 28.365 1.00 9.69 94 TRP A C 1
ATOM 1410 O O . TRP A 1 94 ? 21.894 8.175 27.284 1.00 12.60 94 TRP A O 1
ATOM 1431 N N . ASP A 1 95 ? 21.629 9.882 28.732 1.00 12.43 95 ASP A N 1
ATOM 1432 C CA . ASP A 1 95 ? 22.289 10.838 27.865 1.00 11.45 95 ASP A CA 1
ATOM 1433 C C . ASP A 1 95 ? 23.777 10.537 27.816 1.00 11.89 95 ASP A C 1
ATOM 1434 O O . ASP A 1 95 ? 24.484 10.624 28.837 1.00 14.17 95 ASP A O 1
ATOM 1443 N N . GLY A 1 96 ? 24.233 10.056 26.655 1.00 10.82 96 GLY A N 1
ATOM 1444 C CA . GLY A 1 96 ? 25.612 9.700 26.476 1.00 11.33 96 GLY A CA 1
ATOM 1445 C C . GLY A 1 96 ? 25.926 8.222 26.450 1.00 12.64 96 GLY A C 1
ATOM 1446 O O . GLY A 1 96 ? 27.047 7.780 26.212 1.00 16.33 96 GLY A O 1
ATOM 1450 N N . VAL A 1 97 ? 24.900 7.421 26.738 1.00 12.12 97 VAL A N 1
ATOM 1451 C CA . VAL A 1 97 ? 25.058 5.983 26.591 1.00 12.40 97 VAL A CA 1
ATOM 1452 C C . VAL A 1 97 ? 24.959 5.682 25.101 1.00 12.63 97 VAL A C 1
ATOM 1453 O O . VAL A 1 97 ? 24.161 6.260 24.400 1.00 12.33 97 VAL A O 1
ATOM 1466 N N . LYS A 1 98 ? 25.864 4.820 24.664 1.00 13.20 98 LYS A N 1
ATOM 1467 C CA . LYS A 1 98 ? 25.910 4.555 23.223 1.00 15.66 98 LYS A CA 1
ATOM 1468 C C . LYS A 1 98 ? 25.079 3.325 22.880 1.00 9.85 98 LYS A C 1
ATOM 1469 O O . LYS A 1 98 ? 24.695 2.466 23.679 1.00 13.87 98 LYS A O 1
ATOM 1488 N N . GLY A 1 99 ? 24.721 3.275 21.574 1.00 11.98 99 GLY A N 1
ATOM 1489 C CA . GLY A 1 99 ? 24.052 2.055 21.152 1.00 12.38 99 GLY A CA 1
ATOM 1490 C C . GLY A 1 99 ? 22.618 1.917 21.587 1.00 15.64 99 GLY A C 1
ATOM 1491 O O . GLY A 1 99 ? 22.081 0.826 21.639 1.00 15.60 99 GLY A O 1
ATOM 1495 N N . LYS A 1 100 ? 21.945 3.025 21.843 1.00 10.15 100 LYS A N 1
ATOM 1496 C CA . LYS A 1 100 ? 20.595 3.006 22.327 1.00 13.28 100 LYS A CA 1
ATOM 1497 C C . LYS A 1 100 ? 19.560 2.645 21.272 1.00 9.38 100 LYS A C 1
ATOM 1498 O O .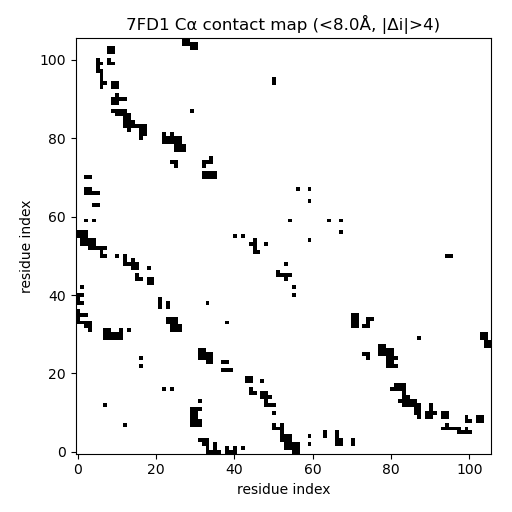 LYS A 1 100 ? 18.378 2.441 21.586 1.00 11.13 100 LYS A O 1
ATOM 1517 N N . LEU A 1 101 ? 19.966 2.527 20.012 1.00 11.05 101 LEU A N 1
ATOM 1518 C CA . LEU A 1 101 ? 19.051 2.019 18.989 1.00 9.81 101 LEU A CA 1
ATOM 1519 C C . LEU A 1 101 ? 18.425 0.696 19.415 1.00 10.94 101 LEU A C 1
ATOM 1520 O O . LEU A 1 101 ? 17.260 0.460 19.119 1.00 10.32 101 LEU A O 1
ATOM 1536 N N . GLN A 1 102 ? 19.151 -0.103 20.171 1.00 9.54 102 GLN A N 1
ATOM 1537 C CA . GLN A 1 102 ? 18.592 -1.366 20.647 1.00 9.65 102 GLN A CA 1
ATOM 1538 C C . GLN A 1 102 ? 17.362 -1.180 21.518 1.00 8.63 102 GLN A C 1
ATOM 1539 O O . GLN A 1 102 ? 16.579 -2.134 21.698 1.00 11.20 102 GLN A O 1
ATOM 1553 N N . HIS A 1 103 ? 17.181 0.015 22.049 1.00 8.99 103 HIS A N 1
ATOM 1554 C CA . HIS A 1 103 ? 16.056 0.323 22.937 1.00 10.16 103 HIS A CA 1
ATOM 1555 C C . HIS A 1 103 ? 14.925 1.075 22.246 1.00 8.64 103 HIS A C 1
ATOM 1556 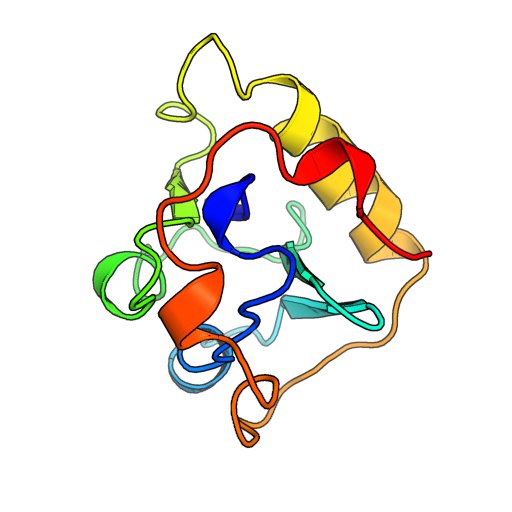O O . HIS A 1 103 ? 13.955 1.435 22.923 1.00 10.24 103 HIS A O 1
ATOM 1570 N N . LEU A 1 104 ? 15.104 1.386 20.965 1.00 9.26 104 LEU A N 1
ATOM 1571 C CA . LEU A 1 104 ? 14.096 2.196 20.276 1.00 7.85 104 LEU A CA 1
ATOM 1572 C C . LEU A 1 104 ? 12.737 1.497 20.312 1.00 9.53 104 LEU A C 1
ATOM 1573 O O . LEU A 1 104 ? 12.652 0.300 20.036 1.00 10.73 104 LEU A O 1
ATOM 1589 N N . GLU A 1 105 ? 11.709 2.243 20.675 1.00 9.73 105 GLU A N 1
ATOM 1590 C CA . GLU A 1 105 ? 10.344 1.769 20.725 1.00 9.68 105 GLU A CA 1
ATOM 1591 C C . GLU A 1 105 ? 9.502 2.295 19.577 1.00 11.05 105 GLU A C 1
ATOM 1592 O O . GLU A 1 105 ? 9.450 3.469 19.302 1.00 14.23 105 GLU A O 1
ATOM 1604 N N . ARG A 1 106 ? 8.729 1.441 18.945 1.00 13.42 106 ARG A N 1
ATOM 1605 C CA . ARG A 1 106 ? 7.854 1.814 17.857 1.00 11.33 106 ARG A CA 1
ATOM 1606 C C . ARG A 1 106 ? 6.500 2.315 18.307 1.00 12.48 106 ARG A C 1
ATOM 1607 O O . ARG A 1 106 ? 6.046 1.835 19.362 1.00 16.98 106 ARG A O 1
#

Organism: Azotobacter vinelandii (NCBI:txid354)

InterPro domains:
  IPR000813 7Fe ferredoxin [PR00354] (9-19)
  IPR000813 7Fe ferredoxin [PR00354] (19-29)
  IPR000813 7Fe ferredoxin [PR00354] (35-52)
  IPR017896 4Fe-4S ferredoxin-type, iron-sulphur binding domain [PF00037] (34-55)
  IPR017896 4Fe-4S ferredoxin-type, iron-sulphur binding domain [PS51379] (1-30)
  IPR017896 4Fe-4S ferredoxin-type, iron-sulphur binding domain [PS51379] (31-60)
  IPR017900 4Fe-4S ferredoxin, iron-sulphur binding, conserved site [PS00198] (40-51)
  IPR022569 Ferredoxin, C-terminal [PF11953] (66-107)
  IPR050294 Ion-translocating oxidoreductase complex subunit B [PTHR42859] (2-64)
  IPR054829 Ferredoxin-1 [NF045490] (1-103)

Nearest PDB structures (foldseek):
  1f5c-assembly1_A  TM=1.008E+00  e=4.159E-22  Azotobacter vinelandii
  1fdd-assembly1_A  TM=1.008E+00  e=5.834E-22  Azotobacter vinelandii
  1pc5-assembly1_A  TM=1.008E+00  e=1.314E-21  Azotobacter vinelandii
  1f5b-assembly1_A  TM=1.008E+00  e=2.110E-21  Azotobacter vinelandii
  1pc4-assembly1_A  TM=1.008E+00  e=2.585E-21  Azotobacter vinelandii

Radius of gyration: 12.02 Å; Cα contacts (8 Å, |Δi|>4): 217; chains: 1; bounding box: 27×28×31 Å

Foldseek 3Di:
DKFFWQLQFQWVQVQLLAPQPQQQWFDDPGHIAGAVVRHPPPCPSQVRDPLSGMDDLVPPDPVTNVRVVVRNVVSVPGHGDRDGDHIRVVSVVRRPPPDCVVVDDD

CATH classification: 3.30.70.20

B-factor: mean 18.76, std 13.49, range [5.99, 126.69]

Sequence (106 aa):
AFVVTDNCIKCKYTDCVEVCPVDCFYEGPNFLVIHPDECIDCALCEPECPAQAIFSEDEVPEDMQEFIQLNAELAEVWPNITEKKDPLPDAEDWDGVKGKLQHLER